Protein AF-A0AAD5S4F3-F1 (afdb_monomer_lite)

Structure (mmCIF, N/CA/C/O backbone):
data_AF-A0AAD5S4F3-F1
#
_entry.id   AF-A0AAD5S4F3-F1
#
loop_
_atom_site.group_PDB
_atom_site.id
_atom_site.type_symbol
_atom_site.label_atom_id
_atom_site.label_alt_id
_atom_site.label_comp_id
_atom_site.label_asym_id
_atom_site.label_entity_id
_atom_site.label_seq_id
_atom_site.pdbx_PDB_ins_code
_atom_site.Cartn_x
_atom_site.Cartn_y
_atom_site.Cartn_z
_atom_site.occupancy
_atom_site.B_iso_or_equiv
_atom_site.auth_seq_id
_atom_site.auth_comp_id
_atom_site.auth_asym_id
_atom_site.auth_atom_id
_atom_site.pdbx_PDB_model_num
ATOM 1 N N . SER A 1 1 ? -26.107 12.971 -28.520 1.00 44.47 1 SER A N 1
ATOM 2 C CA . SER A 1 1 ? -25.658 11.569 -28.593 1.00 44.47 1 SER A CA 1
ATOM 3 C C . SER A 1 1 ? -24.158 11.511 -28.773 1.00 44.47 1 SER A C 1
ATOM 5 O O . SER A 1 1 ? -23.633 12.370 -29.465 1.00 44.47 1 SER A O 1
ATOM 7 N N . GLN A 1 2 ? -23.546 10.465 -28.208 1.00 37.06 2 GLN A N 1
ATOM 8 C CA . GLN A 1 2 ? -22.135 10.047 -28.284 1.00 37.06 2 GLN A CA 1
ATOM 9 C C . GLN A 1 2 ? -21.233 10.512 -27.126 1.00 37.06 2 GLN A C 1
ATOM 11 O O . GLN A 1 2 ? -20.404 11.406 -27.235 1.00 37.06 2 GLN A O 1
ATOM 16 N N . THR A 1 3 ? -21.426 9.826 -25.998 1.00 39.34 3 THR A N 1
ATOM 17 C CA . THR A 1 3 ? -20.418 9.533 -24.974 1.00 39.34 3 THR A CA 1
ATOM 18 C C . THR A 1 3 ? -19.499 8.415 -25.475 1.00 39.34 3 THR A C 1
ATOM 20 O O . THR A 1 3 ? -19.995 7.339 -25.816 1.00 39.34 3 THR A O 1
ATOM 23 N N . SER A 1 4 ? -18.187 8.647 -25.487 1.00 37.75 4 SER A N 1
ATOM 24 C CA . SER A 1 4 ? -17.170 7.614 -25.743 1.00 37.75 4 SER A CA 1
ATOM 25 C C . SER A 1 4 ? -16.669 6.994 -24.425 1.00 37.75 4 SER A C 1
ATOM 27 O O . SER A 1 4 ? -16.724 7.664 -23.391 1.00 37.75 4 SER A O 1
ATOM 29 N N . PRO A 1 5 ? -16.231 5.719 -24.420 1.00 48.59 5 PRO A N 1
ATOM 30 C CA . PRO A 1 5 ? -16.204 4.875 -23.225 1.00 48.59 5 PRO A CA 1
ATOM 31 C C . PRO A 1 5 ? -14.922 5.021 -22.399 1.00 48.59 5 PRO A C 1
ATOM 33 O O . PRO A 1 5 ? -13.823 5.142 -22.932 1.00 48.59 5 PRO A O 1
ATOM 36 N N . THR A 1 6 ? -15.083 4.933 -21.082 1.00 41.88 6 THR A N 1
ATOM 37 C CA . THR A 1 6 ? -14.038 4.935 -20.055 1.00 41.88 6 THR A CA 1
ATOM 38 C C . THR A 1 6 ? -13.110 3.726 -20.205 1.00 41.88 6 THR A C 1
ATOM 40 O O . THR A 1 6 ? -13.501 2.585 -19.947 1.00 41.88 6 THR A O 1
ATOM 43 N N . GLU A 1 7 ? -11.870 3.976 -20.619 1.00 46.69 7 GLU A N 1
ATOM 44 C CA . GLU A 1 7 ? -10.816 2.970 -20.727 1.00 46.69 7 GLU A CA 1
ATOM 45 C C . GLU A 1 7 ? -10.420 2.469 -19.324 1.00 46.69 7 GLU A C 1
ATOM 47 O O . GLU A 1 7 ? -10.046 3.243 -18.439 1.00 46.69 7 GLU A O 1
ATOM 52 N N . LYS A 1 8 ? -10.556 1.158 -19.098 1.00 47.75 8 LYS A N 1
ATOM 53 C CA . LYS A 1 8 ? -10.172 0.481 -17.853 1.00 47.75 8 LYS A CA 1
ATOM 54 C C . LYS A 1 8 ? -8.647 0.522 -17.722 1.00 47.75 8 LYS A C 1
ATOM 56 O O . LYS A 1 8 ? -7.947 -0.168 -18.454 1.00 47.75 8 LYS A O 1
ATOM 61 N N . THR A 1 9 ? -8.140 1.332 -16.798 1.00 47.03 9 THR A N 1
ATOM 62 C CA . THR A 1 9 ? -6.705 1.568 -16.587 1.00 47.03 9 THR A CA 1
ATOM 63 C C . THR A 1 9 ? -5.967 0.293 -16.150 1.00 47.03 9 THR A C 1
ATOM 65 O O . THR A 1 9 ? -6.132 -0.179 -15.027 1.00 47.03 9 THR A O 1
ATOM 68 N N . THR A 1 10 ? -5.133 -0.249 -17.039 1.00 61.41 10 THR A N 1
ATOM 69 C CA . THR A 1 10 ? -4.308 -1.462 -16.859 1.00 61.41 10 THR A CA 1
ATOM 70 C C . THR A 1 10 ? -2.850 -1.184 -16.463 1.00 61.41 10 THR A C 1
ATOM 72 O O . THR A 1 10 ? -2.095 -2.131 -16.250 1.00 61.41 10 THR A O 1
ATOM 75 N N . ALA A 1 11 ? -2.438 0.081 -16.305 1.00 60.28 11 ALA A N 1
ATOM 76 C CA . ALA A 1 11 ? -1.061 0.467 -15.968 1.00 60.28 11 ALA A CA 1
ATOM 77 C C . ALA A 1 11 ? -0.981 1.367 -14.713 1.00 60.28 11 ALA A C 1
ATOM 79 O O . ALA A 1 11 ? -1.870 2.198 -14.509 1.00 60.28 11 ALA A O 1
ATOM 80 N N . PRO A 1 12 ? 0.067 1.233 -13.874 1.00 62.59 12 PRO A N 1
ATOM 81 C CA . PRO A 1 12 ? 0.269 2.093 -12.708 1.00 62.59 12 PRO A CA 1
ATOM 82 C C . PRO A 1 12 ? 0.546 3.547 -13.124 1.00 62.59 12 PRO A C 1
ATOM 84 O O . PRO A 1 12 ? 1.256 3.806 -14.101 1.00 62.59 12 PRO A O 1
ATOM 87 N N . LYS A 1 13 ? -0.006 4.514 -12.378 1.00 72.50 13 LYS A N 1
ATOM 88 C CA . LYS A 1 13 ? 0.190 5.951 -12.646 1.00 72.50 13 LYS A CA 1
ATOM 89 C C . LYS A 1 13 ? 1.654 6.349 -12.450 1.00 72.50 13 LYS A C 1
ATOM 91 O O . LYS A 1 13 ? 2.352 5.748 -11.648 1.00 72.50 13 LYS A O 1
ATOM 96 N N . THR A 1 14 ? 2.136 7.361 -13.170 1.00 63.84 14 THR A N 1
ATOM 97 C CA . THR A 1 14 ? 3.504 7.890 -12.992 1.00 63.84 14 THR A CA 1
ATOM 98 C C . THR A 1 14 ? 3.492 9.094 -12.058 1.00 63.84 14 THR A C 1
ATOM 100 O O . THR A 1 14 ? 2.608 9.941 -12.175 1.00 63.84 14 THR A O 1
ATOM 103 N N . THR A 1 15 ? 4.481 9.208 -11.172 1.00 52.66 15 THR A N 1
ATOM 104 C CA . THR A 1 15 ? 4.512 10.254 -10.137 1.00 52.66 15 THR A CA 1
ATOM 105 C C . THR A 1 15 ? 5.888 10.911 -9.954 1.00 52.66 15 THR A C 1
ATOM 107 O O . THR A 1 15 ? 6.901 10.403 -10.436 1.00 52.66 15 THR A O 1
ATOM 110 N N . LYS A 1 16 ? 5.904 12.091 -9.312 1.00 53.25 16 LYS A N 1
ATOM 111 C CA . LYS A 1 16 ? 7.069 12.977 -9.112 1.00 53.25 16 LYS A CA 1
ATOM 112 C C . LYS A 1 16 ? 7.460 13.182 -7.636 1.00 53.25 16 LYS A C 1
ATOM 114 O O . LYS A 1 16 ? 8.327 14.014 -7.378 1.00 53.25 16 LYS A O 1
ATOM 119 N N . ALA A 1 17 ? 6.811 12.529 -6.666 1.00 50.12 17 ALA A N 1
ATOM 120 C CA . ALA A 1 17 ? 7.135 12.774 -5.256 1.00 50.12 17 ALA A CA 1
ATOM 121 C C . ALA A 1 17 ? 8.468 12.117 -4.840 1.00 50.12 17 ALA A C 1
ATOM 123 O O . ALA A 1 17 ? 8.995 11.245 -5.527 1.00 50.12 17 ALA A O 1
ATOM 124 N N . ILE A 1 18 ? 9.034 12.568 -3.718 1.00 50.72 18 ILE A N 1
ATOM 125 C CA . ILE A 1 18 ? 10.237 11.978 -3.117 1.00 50.72 18 ILE A CA 1
ATOM 126 C C . ILE A 1 18 ? 9.771 10.865 -2.171 1.00 50.72 18 ILE A C 1
ATOM 128 O O . ILE A 1 18 ? 9.104 11.147 -1.176 1.00 50.72 18 ILE A O 1
ATOM 132 N N . TYR A 1 19 ? 10.090 9.613 -2.497 1.00 55.59 19 TYR A N 1
ATOM 133 C CA . TYR A 1 19 ? 9.685 8.428 -1.734 1.00 55.59 19 TYR A CA 1
ATOM 134 C C . TYR A 1 19 ? 10.841 7.925 -0.869 1.00 55.59 19 TYR A C 1
ATOM 136 O O . TYR A 1 19 ? 11.993 7.935 -1.302 1.00 55.59 19 TYR A O 1
ATOM 144 N N . GLY A 1 20 ? 10.542 7.479 0.353 1.00 58.03 20 GLY A N 1
ATOM 145 C CA . GLY A 1 20 ? 11.515 6.753 1.174 1.00 58.03 20 GLY A CA 1
ATOM 146 C C . GLY A 1 20 ? 11.750 5.347 0.614 1.00 58.03 20 GLY A C 1
ATOM 147 O O . GLY A 1 20 ? 10.833 4.772 0.021 1.00 58.03 20 GLY A O 1
ATOM 148 N N . ALA A 1 21 ? 12.948 4.789 0.824 1.00 59.19 21 ALA A N 1
ATOM 149 C CA . ALA A 1 21 ? 13.332 3.458 0.332 1.00 59.19 21 ALA A CA 1
ATOM 150 C C . ALA A 1 21 ? 12.300 2.373 0.698 1.00 59.19 21 ALA A C 1
ATOM 152 O O . ALA A 1 21 ? 11.927 1.569 -0.152 1.00 59.19 21 ALA A O 1
ATOM 153 N N . ASP A 1 22 ? 11.743 2.456 1.909 1.00 66.06 22 ASP A N 1
ATOM 154 C CA . ASP A 1 22 ? 10.745 1.540 2.486 1.00 66.06 22 ASP A CA 1
ATOM 155 C C . ASP A 1 22 ? 9.399 1.509 1.734 1.00 66.06 22 ASP A C 1
ATOM 157 O O . ASP A 1 22 ? 8.516 0.707 2.028 1.00 66.06 22 ASP A O 1
ATOM 161 N N . THR A 1 23 ? 9.209 2.419 0.777 1.00 77.50 23 THR A N 1
ATOM 162 C CA . THR A 1 23 ? 7.979 2.570 -0.015 1.00 77.50 23 THR A CA 1
ATOM 163 C C . THR A 1 23 ? 8.239 2.469 -1.514 1.00 77.50 23 THR A C 1
ATOM 165 O O . THR A 1 23 ? 7.386 2.846 -2.319 1.00 77.50 23 THR A O 1
ATOM 168 N N . THR A 1 24 ? 9.412 1.961 -1.897 1.00 85.19 24 THR A N 1
ATOM 169 C CA . THR A 1 24 ? 9.814 1.753 -3.290 1.00 85.19 24 THR A CA 1
ATOM 170 C C . THR A 1 24 ? 10.223 0.306 -3.531 1.00 85.19 24 THR A C 1
ATOM 172 O O . THR A 1 24 ? 10.717 -0.352 -2.625 1.00 85.19 24 THR A O 1
ATOM 175 N N . SER A 1 25 ? 10.008 -0.204 -4.743 1.00 86.81 25 SER A N 1
ATOM 176 C CA . SER A 1 25 ? 10.295 -1.602 -5.084 1.00 86.81 25 SER A CA 1
ATOM 177 C C . SER A 1 25 ? 10.663 -1.770 -6.556 1.00 86.81 25 SER A C 1
ATOM 179 O O . SER A 1 25 ? 10.145 -1.065 -7.422 1.00 86.81 25 SER A O 1
ATOM 181 N N . THR A 1 26 ? 11.531 -2.737 -6.853 1.00 89.19 26 THR A N 1
ATOM 182 C CA . THR A 1 26 ? 11.818 -3.215 -8.219 1.00 89.19 26 THR A CA 1
ATOM 183 C C . THR A 1 26 ? 10.909 -4.368 -8.648 1.00 89.19 26 THR A C 1
ATOM 185 O O . THR A 1 26 ? 10.974 -4.794 -9.801 1.00 89.19 26 THR A O 1
ATOM 188 N N . LYS A 1 27 ? 10.059 -4.877 -7.746 1.00 90.38 27 LYS A N 1
ATOM 189 C CA . LYS A 1 27 ? 9.127 -5.974 -8.027 1.00 90.38 27 LYS A CA 1
ATOM 190 C C . LYS A 1 27 ? 8.063 -5.570 -9.039 1.00 90.38 27 LYS A C 1
ATOM 192 O O . LYS A 1 27 ? 7.790 -4.382 -9.254 1.00 90.38 27 LYS A O 1
ATOM 197 N N . ALA A 1 28 ? 7.426 -6.571 -9.644 1.00 91.69 28 ALA A N 1
ATOM 198 C CA . ALA A 1 28 ? 6.314 -6.321 -10.545 1.00 91.69 28 ALA A CA 1
ATOM 199 C C . ALA A 1 28 ? 5.109 -5.739 -9.773 1.00 91.69 28 ALA A C 1
ATOM 201 O O . ALA A 1 28 ? 4.851 -6.143 -8.637 1.00 91.69 28 ALA A O 1
ATOM 202 N N . PRO A 1 29 ? 4.298 -4.850 -10.382 1.00 91.44 29 PRO A N 1
ATOM 203 C CA . PRO A 1 29 ? 3.137 -4.246 -9.721 1.00 91.44 29 PRO A CA 1
ATOM 204 C C . PRO A 1 29 ? 2.160 -5.255 -9.105 1.00 91.44 29 PRO A C 1
ATOM 206 O O . PRO A 1 29 ? 1.603 -5.005 -8.040 1.00 91.44 29 PRO A O 1
ATOM 209 N N . GLY A 1 30 ? 1.969 -6.409 -9.753 1.00 91.56 30 GLY A N 1
ATOM 210 C CA . GLY A 1 30 ? 1.122 -7.484 -9.232 1.00 91.56 30 GLY A CA 1
ATOM 211 C C . GLY A 1 30 ? 1.663 -8.107 -7.942 1.00 91.56 30 GLY A C 1
ATOM 212 O O . GLY A 1 30 ? 0.891 -8.360 -7.023 1.00 91.56 30 GLY A O 1
ATOM 213 N N . GLU A 1 31 ? 2.982 -8.290 -7.839 1.00 94.31 31 GLU A N 1
ATOM 214 C CA . GLU A 1 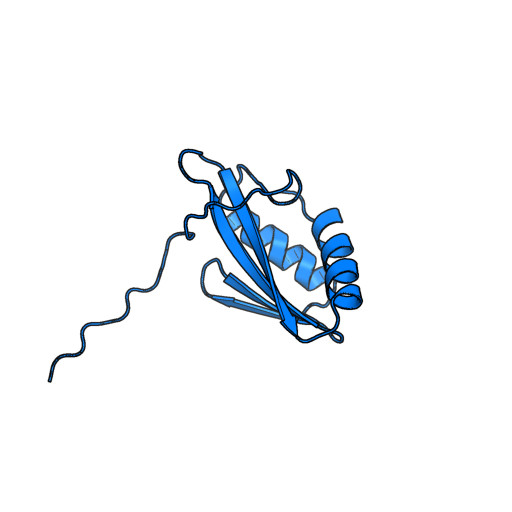31 ? 3.632 -8.811 -6.629 1.00 94.31 31 GLU A CA 1
ATOM 215 C C . GLU A 1 31 ? 3.573 -7.798 -5.485 1.00 94.31 31 GLU A C 1
ATOM 217 O O . GLU A 1 31 ? 3.317 -8.166 -4.341 1.00 94.31 31 GLU A O 1
ATOM 222 N N . ILE A 1 32 ? 3.745 -6.512 -5.803 1.00 94.81 32 ILE A N 1
ATOM 223 C CA . ILE A 1 32 ? 3.607 -5.415 -4.841 1.00 94.81 32 ILE A CA 1
ATOM 224 C C . ILE A 1 32 ? 2.185 -5.395 -4.268 1.00 94.81 32 ILE A C 1
ATOM 226 O O . ILE A 1 32 ? 2.008 -5.362 -3.053 1.00 94.81 32 ILE A O 1
ATOM 230 N N . ILE A 1 33 ? 1.160 -5.462 -5.124 1.00 95.62 33 ILE 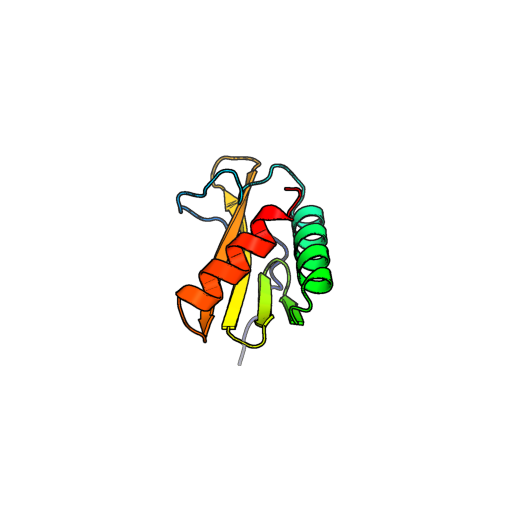A N 1
ATOM 231 C CA . ILE A 1 33 ? -0.238 -5.521 -4.679 1.00 95.62 33 ILE A CA 1
ATOM 232 C C . ILE A 1 33 ? -0.505 -6.774 -3.837 1.00 95.62 33 ILE A C 1
ATOM 234 O O . ILE A 1 33 ? -1.155 -6.674 -2.794 1.00 95.62 33 ILE A O 1
ATOM 238 N N . ALA A 1 34 ? -0.004 -7.940 -4.252 1.00 95.44 34 ALA A N 1
ATOM 239 C CA . ALA A 1 34 ? -0.163 -9.180 -3.495 1.00 95.44 34 ALA A CA 1
ATOM 240 C C . ALA A 1 34 ? 0.446 -9.062 -2.087 1.00 95.44 34 ALA A C 1
ATOM 242 O O . ALA A 1 34 ? -0.188 -9.435 -1.102 1.00 95.44 34 ALA A O 1
ATOM 243 N N . GLU A 1 35 ? 1.630 -8.463 -1.974 1.00 96.50 35 GLU A N 1
ATOM 244 C CA . GLU A 1 35 ? 2.291 -8.263 -0.686 1.00 96.50 35 GLU A CA 1
ATOM 245 C C . GLU A 1 35 ? 1.556 -7.249 0.202 1.00 96.50 35 GLU A C 1
ATOM 247 O O . GLU A 1 35 ? 1.347 -7.495 1.392 1.00 96.50 35 GLU A O 1
ATOM 252 N N . ILE A 1 36 ? 1.099 -6.129 -0.368 1.00 96.38 36 ILE A N 1
ATOM 253 C CA . ILE A 1 36 ? 0.336 -5.130 0.390 1.00 96.38 36 ILE A CA 1
ATOM 254 C C . ILE A 1 36 ? -0.967 -5.742 0.903 1.00 96.38 36 ILE A C 1
ATOM 256 O O . ILE A 1 36 ? -1.297 -5.590 2.077 1.00 96.38 36 ILE A O 1
ATOM 260 N N . THR A 1 37 ? -1.706 -6.446 0.043 1.00 97.06 37 TH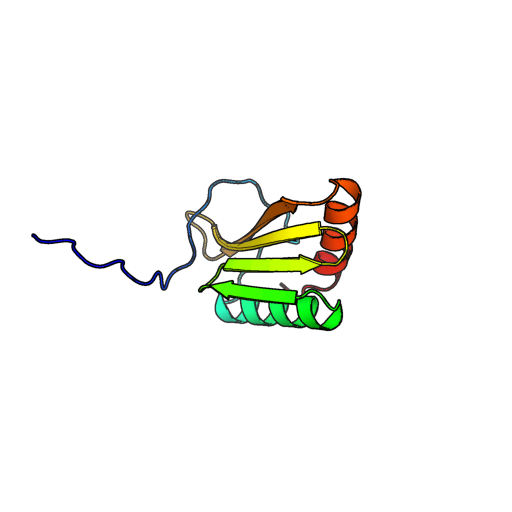R A N 1
ATOM 261 C CA . THR A 1 37 ? -2.986 -7.062 0.416 1.00 97.06 37 THR A CA 1
ATOM 262 C C . THR A 1 37 ? -2.814 -8.155 1.467 1.00 97.06 37 THR A C 1
ATOM 264 O O . THR A 1 37 ? -3.603 -8.176 2.411 1.00 97.06 37 THR A O 1
ATOM 267 N N . ARG A 1 38 ? -1.754 -8.975 1.395 1.00 97.81 38 ARG A N 1
ATOM 268 C CA . ARG A 1 38 ? -1.387 -9.936 2.451 1.00 97.81 38 ARG A CA 1
ATOM 269 C C . ARG A 1 38 ? -1.251 -9.246 3.811 1.00 97.81 38 ARG A C 1
ATOM 271 O O . ARG A 1 38 ? -1.922 -9.625 4.767 1.00 97.81 38 ARG A O 1
ATOM 278 N N . VAL A 1 39 ? -0.441 -8.188 3.887 1.00 97.62 39 VAL A N 1
ATOM 279 C CA . VAL A 1 39 ? -0.212 -7.453 5.143 1.00 97.62 39 VAL A CA 1
ATOM 280 C C 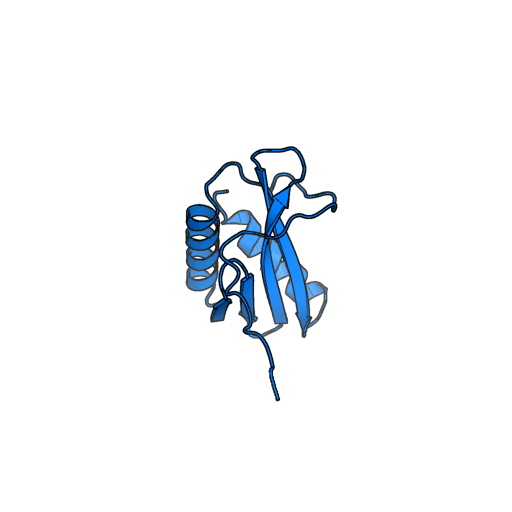. VAL A 1 39 ? -1.481 -6.746 5.631 1.00 97.62 39 VAL A C 1
ATOM 282 O O . VAL A 1 39 ? -1.760 -6.735 6.830 1.00 97.62 39 VAL A O 1
ATOM 285 N N . LEU A 1 40 ? -2.300 -6.194 4.730 1.00 97.31 40 LEU A N 1
ATOM 286 C CA . LEU A 1 40 ? -3.590 -5.606 5.108 1.00 97.31 40 LEU A CA 1
ATOM 287 C C . LEU A 1 40 ? -4.527 -6.647 5.742 1.00 97.31 40 LEU A C 1
ATOM 289 O O . LEU A 1 40 ? -5.160 -6.344 6.754 1.00 97.31 40 LEU A O 1
ATOM 293 N N . GLN A 1 41 ? -4.585 -7.866 5.194 1.00 97.00 41 GLN A N 1
ATOM 294 C CA . GLN A 1 41 ? -5.389 -8.965 5.744 1.00 97.00 41 GLN A CA 1
ATOM 295 C C . GLN A 1 41 ? -4.896 -9.398 7.128 1.00 97.00 41 GLN A C 1
ATOM 297 O O . GLN A 1 41 ? -5.705 -9.515 8.046 1.00 97.00 41 GLN A O 1
ATOM 302 N N . GLU A 1 42 ? -3.583 -9.567 7.300 1.00 97.44 42 GLU A N 1
ATOM 303 C CA . GLU A 1 42 ? -2.969 -9.955 8.580 1.00 97.44 42 GLU A CA 1
ATOM 304 C C . GLU A 1 42 ? -3.235 -8.938 9.699 1.00 97.44 42 GLU A C 1
ATOM 306 O O . GLU A 1 42 ? -3.388 -9.314 10.859 1.00 97.44 42 GLU A O 1
ATOM 311 N N . ASN A 1 43 ? -3.359 -7.654 9.352 1.00 96.62 43 ASN A N 1
ATOM 312 C CA . ASN A 1 43 ? -3.664 -6.580 10.301 1.00 96.62 43 ASN A CA 1
ATOM 313 C C . ASN A 1 43 ? -5.173 -6.276 10.411 1.00 96.62 43 ASN A C 1
ATOM 315 O O . ASN A 1 43 ? -5.562 -5.289 11.039 1.00 96.62 43 ASN A O 1
ATOM 319 N N . GLY A 1 44 ? -6.040 -7.086 9.790 1.00 96.06 44 GLY A N 1
ATOM 320 C CA . GLY A 1 44 ? -7.496 -6.914 9.847 1.00 96.06 44 GLY A CA 1
ATOM 321 C C . GLY A 1 44 ? -8.007 -5.629 9.183 1.00 96.06 44 GLY A C 1
ATOM 322 O O . GLY A 1 44 ? -9.093 -5.144 9.512 1.00 96.06 44 GLY A O 1
ATOM 323 N N . VAL A 1 45 ? -7.238 -5.050 8.257 1.00 97.44 45 VAL A N 1
ATOM 324 C CA . VAL A 1 45 ? -7.634 -3.858 7.504 1.00 97.44 45 VAL A CA 1
ATOM 325 C C . VAL A 1 45 ? -8.507 -4.290 6.332 1.00 97.44 45 VAL A C 1
ATOM 327 O O . VAL A 1 45 ? -8.083 -5.046 5.461 1.00 97.44 45 VAL A O 1
ATOM 330 N N . LYS A 1 46 ? -9.742 -3.784 6.278 1.00 97.94 46 LYS A N 1
ATOM 331 C CA . LYS A 1 46 ? -10.633 -4.032 5.139 1.00 97.94 46 LYS A CA 1
ATOM 332 C C . LYS A 1 46 ? -10.161 -3.206 3.953 1.00 97.94 46 LYS A C 1
ATOM 334 O O . LYS A 1 46 ? -9.828 -2.033 4.122 1.00 97.94 46 LYS A O 1
ATOM 339 N N . PHE A 1 47 ? -10.192 -3.767 2.753 1.00 97.81 47 PHE A N 1
ATOM 340 C CA . PHE A 1 47 ? -9.842 -3.022 1.551 1.00 97.81 47 PHE A CA 1
ATOM 341 C C . PHE A 1 47 ? -10.708 -3.413 0.357 1.00 97.81 47 PHE A C 1
ATOM 343 O O . PHE A 1 47 ? -11.229 -4.522 0.283 1.00 97.81 47 PHE A O 1
ATOM 350 N N . ALA A 1 48 ? -10.837 -2.479 -0.580 1.00 97.38 48 ALA A N 1
ATOM 351 C CA . ALA A 1 48 ? -11.334 -2.727 -1.924 1.00 97.38 48 ALA A CA 1
ATOM 352 C C . ALA A 1 48 ? -10.221 -2.394 -2.921 1.00 97.38 48 ALA A C 1
ATOM 354 O O . ALA A 1 48 ? -9.606 -1.328 -2.825 1.00 97.38 48 ALA A O 1
ATOM 355 N N . GLN A 1 49 ? -9.958 -3.306 -3.853 1.00 95.69 49 GLN A N 1
ATOM 356 C CA . GLN A 1 49 ? -8.948 -3.128 -4.889 1.00 95.69 49 GLN A CA 1
ATOM 357 C C . GLN A 1 49 ? -9.593 -2.661 -6.196 1.00 95.69 49 GLN A C 1
ATOM 359 O O . GLN A 1 49 ? -10.527 -3.282 -6.696 1.00 95.69 49 GLN A O 1
ATOM 364 N N . GLU A 1 50 ? -9.050 -1.594 -6.770 1.00 93.94 50 GLU A N 1
ATOM 365 C CA . GLU A 1 50 ? -9.411 -1.050 -8.078 1.00 93.94 50 GLU A CA 1
ATOM 366 C C . GLU A 1 50 ? -8.127 -0.914 -8.910 1.00 93.94 50 GLU A C 1
ATOM 368 O O . GLU A 1 50 ? -7.424 0.095 -8.851 1.00 93.94 50 GLU A O 1
ATOM 373 N N . GLY A 1 51 ? -7.768 -1.971 -9.646 1.00 92.88 51 GLY A N 1
ATOM 374 C CA . GLY A 1 51 ? -6.495 -2.034 -10.370 1.00 92.88 51 GLY A CA 1
ATOM 375 C C . GLY A 1 51 ? -5.303 -2.030 -9.408 1.00 92.88 51 GLY A C 1
ATOM 376 O O . GLY A 1 51 ? -5.132 -2.978 -8.640 1.00 92.88 51 GLY A O 1
ATOM 377 N N . TYR A 1 52 ? -4.509 -0.957 -9.448 1.00 93.50 52 TYR A N 1
ATOM 378 C CA . TYR A 1 52 ? -3.341 -0.729 -8.583 1.00 93.50 52 TYR A CA 1
ATOM 379 C C . TYR A 1 52 ? -3.620 0.214 -7.400 1.00 93.50 52 TYR A C 1
ATOM 381 O O . TYR A 1 52 ? -2.691 0.627 -6.708 1.00 93.50 52 TYR A O 1
ATOM 389 N N . LEU A 1 53 ? -4.890 0.561 -7.172 1.00 94.62 53 LEU A N 1
ATOM 390 C CA . LEU A 1 53 ? -5.347 1.375 -6.051 1.00 94.62 53 LEU A CA 1
ATOM 391 C C . LEU A 1 53 ? -6.073 0.500 -5.023 1.00 94.62 53 LEU A C 1
ATOM 393 O O . LEU A 1 53 ? -7.015 -0.219 -5.353 1.00 94.62 53 LEU A O 1
ATOM 397 N N . LEU A 1 54 ? -5.683 0.614 -3.759 1.00 97.06 54 LEU A N 1
ATOM 398 C CA . LEU A 1 54 ? -6.309 -0.049 -2.621 1.00 97.06 54 LEU A CA 1
ATOM 399 C C . LEU A 1 54 ? -6.982 0.994 -1.734 1.00 97.06 54 LEU A C 1
ATOM 401 O O . LEU A 1 54 ? -6.319 1.836 -1.129 1.00 97.06 54 LEU A O 1
ATOM 405 N N . LYS A 1 55 ? -8.309 0.929 -1.623 1.00 97.69 55 LYS A N 1
ATOM 406 C CA . LYS A 1 55 ? -9.095 1.758 -0.699 1.00 97.69 55 LYS A CA 1
ATOM 407 C C . LYS A 1 55 ? -9.231 1.021 0.625 1.00 97.69 55 LYS A C 1
ATOM 409 O O . LYS A 1 55 ? -9.979 0.054 0.713 1.00 97.69 55 LYS A O 1
ATOM 414 N N . CYS A 1 56 ? -8.515 1.482 1.643 1.00 97.81 56 CYS A N 1
ATOM 415 C CA . CYS A 1 56 ? -8.369 0.822 2.934 1.00 97.81 56 CYS A CA 1
ATOM 416 C C . CYS A 1 56 ? -9.254 1.469 4.008 1.00 97.81 56 CYS A C 1
ATOM 418 O O . CYS A 1 56 ? -9.355 2.695 4.117 1.00 97.81 56 CYS A O 1
ATOM 420 N N . THR A 1 57 ? -9.870 0.631 4.838 1.00 97.75 57 THR A N 1
ATOM 421 C CA . THR A 1 57 ? -10.702 1.022 5.978 1.00 97.75 57 THR A CA 1
ATOM 422 C C . THR A 1 57 ? -10.282 0.232 7.212 1.00 97.75 57 THR A C 1
ATOM 424 O O . THR A 1 57 ? -10.424 -0.989 7.266 1.00 97.75 57 THR A O 1
ATOM 427 N N . ALA A 1 58 ? -9.795 0.953 8.218 1.00 95.12 58 ALA A N 1
ATOM 428 C CA . ALA A 1 58 ? -9.474 0.446 9.545 1.00 95.12 58 ALA A CA 1
ATOM 429 C C . ALA A 1 58 ? -10.397 1.108 10.591 1.00 95.12 58 ALA A C 1
ATOM 431 O O . ALA A 1 58 ? -11.023 2.127 10.289 1.00 95.12 58 ALA A O 1
ATOM 432 N N . PRO A 1 59 ? -10.482 0.590 11.832 1.00 93.44 59 PRO A N 1
ATOM 433 C CA . PRO A 1 59 ? -11.395 1.126 12.848 1.00 93.44 59 PRO A CA 1
ATOM 434 C C . PRO A 1 59 ? -11.233 2.628 13.136 1.00 93.44 59 PRO A C 1
ATOM 436 O O . PRO A 1 59 ? -12.210 3.303 13.438 1.00 93.44 59 PRO A O 1
ATOM 439 N N . GLN A 1 60 ? -10.008 3.156 13.035 1.00 92.75 60 GLN A N 1
ATOM 440 C CA . GLN A 1 60 ? -9.668 4.533 13.428 1.00 92.75 60 GLN A CA 1
ATOM 441 C C . GLN A 1 60 ? -9.314 5.453 12.248 1.00 92.75 60 GLN A C 1
ATOM 443 O O . GLN A 1 60 ? -9.107 6.654 12.439 1.00 92.75 60 GLN A O 1
ATOM 448 N N . CYS A 1 61 ? -9.206 4.925 11.024 1.00 95.06 61 CYS A N 1
ATOM 449 C CA . CYS A 1 61 ? -8.855 5.721 9.849 1.00 95.06 61 CYS A CA 1
ATOM 450 C C . CYS A 1 61 ? -9.258 5.048 8.530 1.00 95.06 61 CYS A C 1
ATOM 452 O O . CYS A 1 61 ? -9.438 3.835 8.435 1.00 95.06 61 CYS A O 1
ATOM 454 N N . SER A 1 62 ? -9.362 5.864 7.484 1.00 96.50 62 SER A N 1
ATOM 455 C CA . SER A 1 62 ? -9.513 5.394 6.105 1.00 96.50 62 SER A CA 1
ATOM 456 C C . SER A 1 62 ? -8.453 6.061 5.251 1.00 96.50 62 SER A C 1
ATOM 458 O O . SER A 1 62 ? -8.157 7.246 5.438 1.00 96.50 62 SER A O 1
ATOM 460 N N . PHE A 1 63 ? -7.880 5.312 4.323 1.00 96.94 63 PHE A N 1
ATOM 461 C CA . PHE A 1 63 ? -6.769 5.768 3.503 1.00 96.94 63 PHE A CA 1
ATOM 462 C C . PHE A 1 63 ? -6.700 4.982 2.200 1.00 96.94 63 PHE A C 1
ATOM 464 O O . PHE A 1 63 ? -7.414 4.001 2.011 1.00 96.94 63 PHE A O 1
ATOM 471 N N . GLN A 1 64 ? -5.865 5.443 1.284 1.00 96.75 64 GLN A N 1
ATOM 472 C CA . GLN A 1 64 ? -5.632 4.800 0.002 1.00 96.75 64 GLN A CA 1
ATOM 473 C C . GLN A 1 64 ? -4.150 4.493 -0.155 1.00 96.75 64 GLN A C 1
ATOM 475 O O . GLN A 1 64 ? -3.325 5.264 0.335 1.00 96.75 64 GLN A O 1
ATOM 480 N N . ILE A 1 65 ? -3.845 3.386 -0.827 1.00 96.38 65 ILE A N 1
ATOM 481 C CA . ILE A 1 65 ? -2.496 3.015 -1.255 1.00 96.38 65 ILE A CA 1
ATOM 482 C C . ILE A 1 65 ? -2.549 2.812 -2.767 1.00 96.38 65 ILE A C 1
ATOM 484 O O . ILE A 1 65 ? -3.336 1.996 -3.238 1.00 96.38 65 ILE A O 1
ATOM 488 N N . GLU A 1 66 ? -1.748 3.546 -3.527 1.00 95.31 66 GLU A N 1
ATOM 489 C CA . GLU A 1 66 ? -1.639 3.399 -4.979 1.00 95.31 66 GLU A CA 1
ATOM 490 C C . GLU A 1 66 ? -0.226 2.962 -5.359 1.00 95.31 66 GLU A C 1
ATOM 492 O O . GLU A 1 66 ? 0.753 3.561 -4.913 1.00 95.31 66 GLU A O 1
ATOM 497 N N . VAL A 1 67 ? -0.115 1.927 -6.193 1.00 94.69 67 VAL A N 1
ATOM 498 C CA . VAL A 1 67 ? 1.162 1.564 -6.813 1.00 94.69 67 VAL A CA 1
ATOM 499 C C . VAL A 1 67 ? 1.347 2.421 -8.056 1.00 94.69 67 VAL A C 1
ATOM 501 O O . VAL A 1 67 ? 0.535 2.405 -8.983 1.00 94.69 67 VAL A O 1
ATOM 504 N N . SER A 1 68 ? 2.442 3.164 -8.070 1.00 89.69 68 SER A N 1
ATOM 505 C CA . SER A 1 68 ? 2.808 4.097 -9.128 1.00 89.69 68 SER A CA 1
ATOM 506 C C . SER A 1 68 ? 4.185 3.748 -9.682 1.00 89.69 68 SER A C 1
ATOM 508 O O . SER A 1 68 ? 5.007 3.155 -8.991 1.00 89.69 68 SER A O 1
ATOM 510 N N . ARG A 1 69 ? 4.461 4.092 -10.938 1.00 89.31 69 ARG A N 1
ATOM 511 C CA . ARG A 1 69 ? 5.796 3.977 -11.526 1.00 89.31 69 ARG A CA 1
ATOM 512 C C . ARG A 1 69 ? 6.584 5.258 -11.264 1.00 89.31 69 ARG A C 1
ATOM 514 O O . ARG A 1 69 ? 6.082 6.360 -11.499 1.00 89.31 69 ARG A O 1
ATOM 521 N N . ILE A 1 70 ? 7.838 5.124 -10.844 1.00 85.44 70 ILE A N 1
ATOM 522 C CA . ILE A 1 70 ? 8.749 6.263 -10.720 1.00 85.44 70 ILE A CA 1
ATOM 523 C C . ILE A 1 70 ? 9.271 6.615 -12.119 1.00 85.44 70 ILE A C 1
ATOM 525 O O . ILE A 1 70 ? 9.815 5.760 -12.828 1.00 85.44 70 ILE A O 1
ATOM 529 N N . LYS A 1 71 ? 9.082 7.875 -12.529 1.00 82.81 71 LYS A N 1
ATOM 530 C CA . LYS A 1 71 ? 9.465 8.364 -13.862 1.00 82.81 71 LYS A CA 1
ATOM 531 C C . LYS A 1 71 ? 10.945 8.083 -14.144 1.00 82.81 71 LYS A C 1
ATOM 533 O O . LYS A 1 71 ? 11.779 8.252 -13.266 1.00 82.81 71 LYS A O 1
ATOM 538 N N . ASP A 1 72 ? 11.245 7.672 -15.374 1.00 86.19 72 ASP A N 1
ATOM 539 C CA . ASP A 1 72 ? 12.607 7.405 -15.863 1.00 86.19 72 ASP A CA 1
ATOM 540 C C . ASP A 1 72 ? 13.355 6.286 -15.103 1.00 86.19 72 ASP A C 1
ATOM 542 O O . ASP A 1 72 ? 14.564 6.127 -15.247 1.00 86.19 72 ASP A O 1
ATOM 546 N N . THR A 1 73 ? 12.632 5.451 -14.346 1.00 85.06 73 THR A N 1
ATOM 547 C CA . THR A 1 73 ? 13.181 4.264 -13.675 1.00 85.06 73 THR A CA 1
ATOM 548 C C . THR A 1 73 ? 12.350 3.009 -13.982 1.00 85.06 73 THR A C 1
ATOM 550 O O . THR A 1 73 ? 11.278 3.057 -14.607 1.00 85.06 73 THR A O 1
ATOM 553 N N . THR A 1 74 ? 12.852 1.857 -13.539 1.00 85.44 74 THR A N 1
ATOM 554 C CA . THR A 1 74 ? 12.126 0.576 -13.503 1.00 85.44 74 THR A CA 1
ATOM 555 C C . THR A 1 74 ? 11.445 0.325 -12.154 1.00 85.44 74 THR A C 1
ATOM 557 O O . THR A 1 74 ? 10.860 -0.735 -11.954 1.00 85.44 74 THR A O 1
ATOM 560 N N . MET A 1 75 ? 11.522 1.286 -11.230 1.00 88.38 75 MET A N 1
ATOM 561 C CA . MET A 1 75 ? 11.005 1.155 -9.875 1.00 88.38 75 MET A CA 1
ATOM 562 C C . MET A 1 75 ? 9.555 1.623 -9.772 1.00 88.38 75 MET A C 1
ATOM 564 O O . MET A 1 75 ? 9.087 2.507 -10.499 1.00 88.38 75 MET A O 1
ATOM 568 N N . HIS A 1 76 ? 8.867 1.049 -8.797 1.00 92.06 76 HIS A N 1
ATOM 569 C CA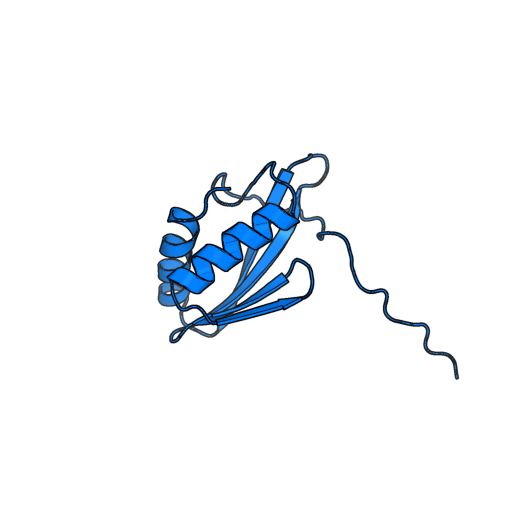 . HIS A 1 76 ? 7.531 1.430 -8.382 1.00 92.06 76 HIS A CA 1
ATOM 570 C C . HIS A 1 76 ? 7.581 2.082 -7.002 1.00 92.06 76 HIS A C 1
ATOM 572 O O . HIS A 1 76 ? 8.435 1.744 -6.184 1.00 92.06 76 HIS A O 1
ATOM 578 N N . ALA A 1 77 ? 6.659 3.004 -6.748 1.00 91.12 77 ALA A N 1
ATOM 579 C CA . ALA A 1 77 ? 6.475 3.680 -5.474 1.00 91.12 77 ALA A CA 1
ATOM 580 C C . ALA A 1 77 ? 5.052 3.483 -4.952 1.00 91.12 77 ALA A C 1
ATOM 582 O O . ALA A 1 77 ? 4.093 3.403 -5.729 1.00 91.12 77 ALA A O 1
ATOM 583 N N . LEU A 1 78 ? 4.923 3.453 -3.629 1.00 92.75 78 LEU A N 1
ATOM 584 C CA . LEU A 1 78 ? 3.641 3.434 -2.941 1.00 92.75 78 LEU A CA 1
ATOM 585 C C . LEU A 1 78 ? 3.218 4.846 -2.563 1.00 92.75 78 LEU A C 1
ATOM 587 O O . LEU A 1 78 ? 3.831 5.497 -1.717 1.00 92.75 78 LEU A O 1
ATOM 591 N N . GLU A 1 79 ? 2.118 5.302 -3.149 1.00 91.25 79 GLU A N 1
ATOM 592 C CA . GLU A 1 79 ? 1.487 6.556 -2.767 1.00 91.25 79 GLU A CA 1
ATOM 593 C C . GLU A 1 79 ? 0.402 6.296 -1.734 1.00 91.25 79 GLU A C 1
ATOM 595 O O . GLU A 1 79 ? -0.598 5.636 -2.009 1.00 91.25 79 GLU A O 1
ATOM 600 N N . MET A 1 80 ? 0.587 6.833 -0.531 1.00 92.88 80 MET A N 1
ATOM 601 C CA . MET A 1 80 ? -0.355 6.649 0.566 1.00 92.88 80 MET A CA 1
ATOM 602 C C . MET A 1 80 ? -1.047 7.962 0.907 1.00 92.88 80 MET A C 1
ATOM 604 O O . MET A 1 80 ? -0.399 8.964 1.219 1.00 92.88 80 MET A O 1
ATOM 608 N N . LYS A 1 81 ? -2.381 7.958 0.895 1.00 93.31 81 LYS A N 1
ATOM 609 C CA . LYS A 1 81 ? -3.192 9.152 1.153 1.00 93.31 81 LYS A CA 1
ATOM 610 C C . LYS A 1 81 ? -4.260 8.884 2.205 1.00 93.31 81 LYS A C 1
ATOM 612 O O . LYS A 1 81 ? -5.187 8.109 1.979 1.00 93.31 81 LYS A O 1
ATOM 617 N N . ARG A 1 82 ? -4.190 9.588 3.339 1.00 95.31 82 ARG A N 1
ATOM 618 C CA . ARG A 1 82 ? -5.247 9.583 4.365 1.00 95.31 82 ARG A CA 1
ATOM 619 C C . ARG A 1 82 ? -6.514 10.254 3.831 1.00 95.31 82 ARG A C 1
ATOM 621 O O . ARG A 1 82 ? -6.456 11.361 3.304 1.00 95.31 82 ARG A O 1
ATOM 628 N N . SER A 1 83 ? -7.660 9.611 4.028 1.00 94.38 83 SER A N 1
ATOM 629 C CA . SER A 1 83 ? -8.986 10.159 3.713 1.00 94.38 83 SER A CA 1
ATOM 630 C C . SER A 1 83 ? -9.764 10.560 4.970 1.00 94.38 83 SER A C 1
ATOM 632 O O . SER A 1 83 ? -10.453 11.574 4.960 1.00 94.38 83 SER A O 1
ATOM 634 N N . LYS A 1 84 ? -9.666 9.776 6.055 1.00 95.31 84 LYS A N 1
ATOM 635 C CA . LYS A 1 84 ? -10.368 9.999 7.336 1.00 95.31 84 LYS A CA 1
ATOM 636 C C . LYS A 1 84 ? -9.520 9.538 8.528 1.00 95.31 84 LYS A C 1
ATOM 638 O O . LYS A 1 84 ? -8.555 8.798 8.347 1.00 95.31 84 LYS A O 1
ATOM 643 N N . GLY A 1 85 ? -9.910 9.933 9.742 1.00 94.19 85 GLY A N 1
ATOM 644 C CA . GLY A 1 85 ? -9.205 9.611 10.994 1.00 94.19 85 GLY A CA 1
ATOM 645 C C . GLY A 1 85 ? -8.134 10.639 11.354 1.00 94.19 85 GLY A C 1
ATOM 646 O O . GLY A 1 85 ? -7.878 11.555 10.577 1.00 94.19 85 GLY A O 1
ATOM 647 N N . THR A 1 86 ? -7.503 10.523 12.523 1.00 94.00 86 THR A N 1
ATOM 648 C CA . THR A 1 86 ? -6.456 11.467 12.955 1.00 94.00 86 THR A CA 1
ATOM 649 C C . THR A 1 86 ? -5.118 11.175 12.275 1.00 94.00 86 THR A C 1
ATOM 651 O O . THR A 1 86 ? -4.844 10.045 11.863 1.00 94.00 86 THR A O 1
ATOM 654 N N . SER A 1 87 ? -4.251 12.188 12.169 1.00 92.50 87 SER A N 1
ATOM 655 C CA .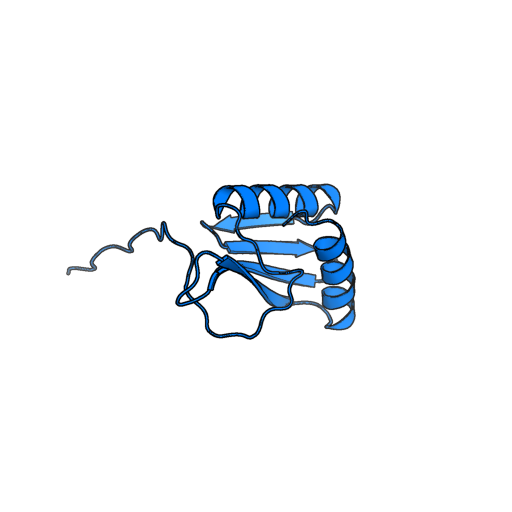 SER A 1 87 ? -2.893 11.997 11.641 1.00 92.50 87 SER A CA 1
ATOM 656 C C . SER A 1 87 ? -2.101 10.984 12.470 1.00 92.50 87 SER A C 1
ATOM 658 O O . SER A 1 87 ? -1.385 10.172 11.899 1.00 92.50 87 SER A O 1
ATOM 660 N N . VAL A 1 88 ? -2.272 10.981 13.796 1.00 93.19 88 VAL A N 1
ATOM 661 C CA . VAL A 1 88 ? -1.589 10.042 14.698 1.00 93.19 88 VAL A CA 1
ATOM 662 C C . VAL A 1 88 ? -2.040 8.604 14.441 1.00 93.19 88 VAL A C 1
ATOM 664 O O . VAL A 1 88 ? -1.193 7.745 14.220 1.00 93.19 88 VAL A O 1
ATOM 667 N N . ALA A 1 89 ? -3.353 8.345 14.390 1.00 92.69 89 ALA A N 1
ATOM 668 C CA . ALA A 1 89 ? -3.880 7.002 14.138 1.00 92.69 89 ALA A CA 1
ATOM 669 C C . ALA A 1 89 ? -3.433 6.457 12.773 1.00 92.69 89 ALA A C 1
ATOM 671 O O . ALA A 1 89 ? -3.009 5.309 12.664 1.00 92.69 89 ALA A O 1
ATOM 672 N N . TYR A 1 90 ? -3.474 7.300 11.738 1.00 94.88 90 TYR A N 1
ATOM 673 C CA . TYR A 1 90 ? -3.003 6.946 10.400 1.00 94.88 90 TYR A CA 1
ATOM 674 C C . TYR A 1 90 ? -1.505 6.633 10.359 1.00 94.88 90 TYR A C 1
ATOM 676 O O . TYR A 1 90 ? -1.116 5.601 9.825 1.00 94.88 90 TYR A O 1
ATOM 684 N N . GLN A 1 91 ? -0.669 7.494 10.943 1.00 93.31 91 GLN A N 1
ATOM 685 C CA . GLN A 1 91 ? 0.784 7.315 10.931 1.00 93.31 91 GLN A CA 1
ATOM 686 C C . GLN A 1 91 ? 1.222 6.092 11.742 1.00 93.31 91 GLN A C 1
ATOM 688 O O . GLN A 1 91 ? 2.125 5.373 11.325 1.00 93.31 91 GLN A O 1
ATOM 693 N N . SER A 1 92 ? 0.581 5.829 12.884 1.00 94.38 92 SER A N 1
ATOM 694 C CA . SER A 1 92 ? 0.870 4.634 13.681 1.00 94.38 92 SER A CA 1
ATOM 695 C C . SER A 1 92 ? 0.506 3.354 12.933 1.00 94.38 92 SER A C 1
ATOM 697 O O . SER A 1 92 ? 1.336 2.453 12.874 1.00 94.38 92 SER A O 1
ATOM 699 N N . LEU A 1 93 ? -0.669 3.302 12.293 1.00 95.31 93 LEU A N 1
ATOM 700 C CA . LEU A 1 93 ? -1.049 2.155 11.467 1.00 95.31 93 LEU A CA 1
ATOM 701 C C . LEU A 1 93 ? -0.095 1.971 10.279 1.00 95.31 93 LEU A C 1
ATOM 703 O O . LEU A 1 93 ? 0.384 0.865 10.057 1.00 95.31 93 LEU A O 1
ATOM 707 N N . LEU A 1 94 ? 0.219 3.038 9.536 1.00 94.25 94 LEU A N 1
ATOM 708 C CA . LEU A 1 94 ? 1.123 2.935 8.389 1.00 94.25 94 LEU A CA 1
ATOM 709 C C . LEU A 1 94 ? 2.511 2.434 8.776 1.00 94.25 94 LEU A C 1
ATOM 711 O O . LEU A 1 94 ? 3.053 1.600 8.064 1.00 94.25 94 LEU A O 1
ATOM 715 N N . ARG A 1 95 ? 3.074 2.888 9.902 1.00 93.44 95 ARG A N 1
ATOM 716 C CA . ARG A 1 95 ? 4.369 2.384 10.382 1.00 93.44 95 ARG A CA 1
ATOM 717 C C . ARG A 1 95 ? 4.344 0.874 10.609 1.00 93.44 95 ARG A C 1
ATOM 719 O O . ARG A 1 95 ? 5.271 0.189 10.187 1.00 93.44 95 ARG A O 1
ATOM 726 N N . THR A 1 96 ? 3.276 0.359 11.217 1.00 94.81 96 THR A N 1
ATOM 727 C CA . THR A 1 96 ? 3.083 -1.084 11.397 1.00 94.81 96 THR A CA 1
ATOM 728 C C . THR A 1 96 ? 3.033 -1.810 10.053 1.00 94.81 96 THR A C 1
ATOM 730 O O . THR A 1 96 ? 3.775 -2.770 9.869 1.00 94.81 96 THR A O 1
ATOM 733 N N . LEU A 1 97 ? 2.231 -1.330 9.098 1.00 95.38 97 LEU A N 1
ATOM 734 C CA . LEU A 1 97 ? 2.094 -1.969 7.783 1.00 95.38 97 LEU A CA 1
ATOM 735 C C . LEU A 1 97 ? 3.411 -1.945 6.989 1.00 95.38 97 LEU A C 1
ATOM 737 O O . LEU A 1 97 ? 3.847 -2.986 6.508 1.00 95.38 97 LEU A O 1
ATOM 741 N N . ILE A 1 98 ? 4.077 -0.786 6.915 1.00 93.75 98 ILE A N 1
ATOM 742 C CA . ILE A 1 98 ? 5.351 -0.606 6.197 1.00 93.75 98 ILE A CA 1
ATOM 743 C C . ILE A 1 98 ? 6.423 -1.546 6.753 1.00 93.75 98 ILE A C 1
ATOM 745 O O . ILE A 1 98 ? 7.114 -2.198 5.982 1.00 93.75 98 ILE A O 1
ATOM 749 N N . SER A 1 99 ? 6.518 -1.692 8.080 1.00 93.94 99 SER A N 1
ATOM 750 C CA . SER A 1 99 ? 7.514 -2.580 8.701 1.00 93.94 99 SER A CA 1
ATOM 751 C C . SER A 1 99 ? 7.346 -4.069 8.361 1.00 93.94 99 SER A C 1
ATOM 753 O O . SER A 1 99 ? 8.266 -4.855 8.573 1.00 93.94 99 SER A O 1
ATOM 755 N N . GLN A 1 100 ? 6.171 -4.467 7.864 1.00 94.69 100 GLN A N 1
ATOM 756 C CA . GLN A 1 100 ? 5.829 -5.854 7.537 1.00 94.69 100 GLN A CA 1
ATOM 757 C C . GLN A 1 100 ? 5.841 -6.132 6.030 1.00 94.69 100 GLN A C 1
ATOM 759 O O . GLN A 1 100 ? 5.791 -7.298 5.626 1.00 94.69 100 GLN A O 1
ATOM 764 N N . TRP A 1 101 ? 5.886 -5.083 5.207 1.00 92.56 101 TRP A N 1
ATOM 765 C CA . TRP A 1 101 ? 5.981 -5.202 3.762 1.00 92.56 101 TRP A CA 1
ATOM 766 C C . TRP A 1 101 ? 7.366 -5.683 3.351 1.00 92.56 101 TRP A C 1
ATOM 768 O O . TRP A 1 101 ? 8.390 -5.124 3.733 1.00 92.56 101 TRP A O 1
ATOM 778 N N . LYS A 1 102 ? 7.391 -6.715 2.515 1.00 90.56 102 LYS A N 1
ATOM 779 C CA . LYS A 1 102 ? 8.601 -7.216 1.871 1.00 90.56 102 LYS A CA 1
ATOM 780 C C . LYS A 1 102 ? 8.611 -6.712 0.437 1.00 90.56 102 LYS A C 1
ATOM 782 O O . LYS A 1 102 ? 8.192 -7.436 -0.468 1.00 90.56 102 LYS A O 1
ATOM 787 N N . LEU A 1 103 ? 9.039 -5.469 0.240 1.00 86.00 103 LEU A N 1
ATOM 788 C CA . LEU A 1 103 ? 9.066 -4.782 -1.056 1.00 86.00 103 LEU A CA 1
ATOM 789 C C . LEU A 1 103 ? 10.465 -4.728 -1.660 1.00 86.00 103 LEU A C 1
ATOM 791 O O . LEU A 1 103 ? 11.448 -4.777 -0.897 1.00 86.00 103 LEU A O 1
#

Sequence (103 aa):
SQTSPTEKTTAPKTTKAIYGADTTSTKAPGEIIAEITRVLQENGVKFAQEGYLLKCTAPQCSFQIEVSRIKDTTMHALEMKRSKGTSVAYQSLLRTLISQWKL

InterPro domains:
  IPR001772 Kinase associated domain 1 (KA1) [PF02149] (62-103)
  IPR001772 Kinase associated domain 1 (KA1) [PS50032] (54-103)
  IPR028375 KA1 domain/Ssp2, C-terminal [SSF103243] (7-103)

Organism: NCBI:txid64517

Foldseek 3Di:
DDDDDDDQDQDFAEDDDDADPLFKDLDDLVVQVVQLVVLCVVVVWDWDDRNQKIFTDDPAFTKIWGWHDYPPDSMIGIDIGTDDGDPVVVVVVVVSSSVRGPD

Radius of gyration: 14.58 Å; chains: 1; bounding box: 39×23×43 Å

Secondary structure (DSSP, 8-state):
--PPP-----SPEEE-----GGGEESS-HHHHHHHHHHHHHHTT-EEEEETTEEEEEETTEEEEEEEEEETTSS-EEEEEEEEEE-HHHHHHHHHHHHHH---

pLDDT: mean 84.66, std 17.63, range [37.06, 97.94]